Protein AF-A0A937PAY3-F1 (afdb_monomer)

Solvent-accessible surface area (backbone atoms only — not comparable to full-atom values): 8311 Å² total; per-residue (Å²): 112,71,70,60,52,52,49,50,52,53,52,52,50,52,52,52,52,51,51,54,50,53,52,52,51,53,51,51,52,53,53,63,60,43,54,63,54,51,50,54,50,48,53,50,50,52,54,50,46,60,60,71,66,47,72,76,73,49,71,65,56,50,46,52,55,50,48,52,52,52,61,75,62,52,90,72,55,71,69,59,56,50,47,53,54,50,47,47,32,46,76,43,68,42,56,68,49,78,88,72,65,28,39,46,73,48,84,58,52,79,69,41,81,44,78,52,99,93,46,76,42,80,45,70,50,76,55,78,68,44,77,59,68,58,71,67,42,52,57,71,53,107

Mean predicted aligned error: 16.46 Å

Radius of gyration: 37.21 Å; Cα contacts (8 Å, |Δi|>4): 87; chains: 1; bounding box: 74×44×97 Å

Sequence (142 aa):
MKELLTRIRRVGFMVVIGVCVIIYIGLGIVYLQQGPKQKDLEDKINKTMAVVSKPLPSMEQLQAKYDAVNEALEPMETPEALEVIVDIARDNGIDVEPEGGKFYINPPSAPKKTKMAQRTYSVLSFSNIRAQDDFDTVMNFI

Foldseek 3Di:
DVVVVVVVVVVVVVVVVVVVVVVVVVVVVVVVVVVVVVVVVVVVVVVVCVVVVPPDQPPVRVVVVVVVVVVVQPDDDPVVVVVVLLVLLVVLPFDPDVVVVQWDWDDWDQFDFDDDDPDTDGDIDTPPTGHDDDPVSVVSSD

pLDDT: mean 81.13, std 8.61, range [56.84, 93.94]

Secondary structure (DSSP, 8-state):
-HHHHHHHHHHHHHHHHHHHHHHHHHHHHHHHHHHHHHHHHHHHHHHHHHHHSSPPPPHHHHHHHHHHHHHHTSPPPHHHHHHHHHHHHHHTT----TTT-SEE-PPPPPPEEEEETTEEEEE------EE-S-HHHHHHH-

Structure (mmCIF, N/CA/C/O backbone):
data_AF-A0A937PAY3-F1
#
_entry.id   AF-A0A937PAY3-F1
#
loop_
_atom_site.group_PDB
_atom_site.id
_atom_site.type_symbol
_atom_site.label_atom_id
_atom_site.label_alt_id
_atom_site.label_comp_id
_atom_site.label_asym_id
_atom_site.label_entity_id
_atom_site.label_seq_id
_atom_site.pdbx_PDB_ins_code
_atom_site.Cartn_x
_atom_site.Cartn_y
_atom_site.Cartn_z
_atom_site.occupancy
_atom_site.B_iso_or_equiv
_atom_site.auth_seq_id
_atom_site.auth_comp_id
_atom_site.auth_asym_id
_atom_site.auth_atom_id
_atom_site.pdbx_PDB_model_num
ATOM 1 N N . MET A 1 1 ? 57.008 4.351 -70.977 1.00 56.84 1 MET A N 1
ATOM 2 C CA . MET A 1 1 ? 56.380 5.482 -70.244 1.00 56.84 1 MET A CA 1
ATOM 3 C C . MET A 1 1 ? 54.851 5.489 -70.298 1.00 56.84 1 MET A C 1
ATOM 5 O O . MET A 1 1 ? 54.254 5.623 -69.239 1.00 56.84 1 MET A O 1
ATOM 9 N N . LYS A 1 2 ? 54.200 5.319 -71.463 1.00 59.66 2 LYS A N 1
ATOM 10 C CA . LYS A 1 2 ? 52.723 5.348 -71.564 1.00 59.66 2 LYS A CA 1
ATOM 11 C C . LYS A 1 2 ? 52.016 4.273 -70.716 1.00 59.66 2 LYS A C 1
ATOM 13 O O . LYS A 1 2 ? 51.115 4.619 -69.967 1.00 59.66 2 LYS A O 1
ATOM 18 N N . GLU A 1 3 ? 52.473 3.018 -70.737 1.00 68.19 3 GLU A N 1
ATOM 19 C CA . GLU A 1 3 ? 51.842 1.934 -69.954 1.00 68.19 3 GLU A CA 1
ATOM 20 C C . GLU A 1 3 ? 51.925 2.115 -68.429 1.00 68.19 3 GLU A C 1
ATOM 22 O O . GLU A 1 3 ? 50.946 1.874 -67.724 1.00 68.19 3 GLU A O 1
ATOM 27 N N . LEU A 1 4 ? 53.064 2.588 -67.909 1.00 65.19 4 LEU A N 1
ATOM 28 C CA . LEU A 1 4 ? 53.240 2.873 -66.477 1.00 65.19 4 LEU A CA 1
ATOM 29 C C . LEU A 1 4 ? 52.293 3.984 -66.006 1.00 65.19 4 LEU A C 1
ATOM 31 O O . LEU A 1 4 ? 51.680 3.867 -64.947 1.00 65.19 4 LEU A O 1
ATOM 35 N N . LEU A 1 5 ? 52.115 5.023 -66.824 1.00 69.69 5 LEU A N 1
ATOM 36 C CA . LEU A 1 5 ? 51.231 6.148 -66.525 1.00 69.69 5 LEU A CA 1
ATOM 37 C C . LEU A 1 5 ? 49.752 5.725 -66.534 1.00 69.69 5 LEU A C 1
ATOM 39 O O . LEU A 1 5 ? 48.981 6.114 -65.657 1.00 69.69 5 LEU A O 1
ATOM 43 N N . THR A 1 6 ? 49.360 4.857 -67.472 1.00 74.38 6 THR A N 1
ATOM 44 C CA . THR A 1 6 ? 48.015 4.264 -67.517 1.00 74.38 6 THR A CA 1
ATOM 45 C C . THR A 1 6 ? 47.750 3.358 -66.312 1.00 74.38 6 THR A C 1
ATOM 47 O O . THR A 1 6 ? 46.650 3.379 -65.759 1.00 74.38 6 THR A O 1
ATOM 50 N N . ARG A 1 7 ? 48.757 2.602 -65.858 1.00 70.31 7 ARG A N 1
ATOM 51 C CA . ARG A 1 7 ? 48.654 1.735 -64.677 1.00 70.31 7 ARG A CA 1
ATOM 52 C C . ARG A 1 7 ? 48.508 2.543 -63.387 1.00 70.31 7 ARG A C 1
ATOM 54 O O . ARG A 1 7 ? 47.615 2.244 -62.602 1.00 70.31 7 ARG A O 1
ATOM 61 N N . ILE A 1 8 ? 49.298 3.605 -63.211 1.00 76.25 8 ILE A N 1
ATOM 62 C CA . ILE A 1 8 ? 49.190 4.522 -62.061 1.00 76.25 8 ILE A CA 1
ATOM 63 C C . ILE A 1 8 ? 47.820 5.210 -62.040 1.00 76.25 8 ILE A C 1
ATOM 65 O O . ILE A 1 8 ? 47.173 5.254 -60.997 1.00 76.25 8 ILE A O 1
ATOM 69 N N . ARG A 1 9 ? 47.320 5.668 -63.196 1.00 73.50 9 ARG A N 1
ATOM 70 C CA . ARG A 1 9 ? 45.983 6.274 -63.307 1.00 73.50 9 ARG A CA 1
ATOM 71 C C . ARG A 1 9 ? 44.867 5.295 -62.933 1.00 73.50 9 ARG A C 1
ATOM 73 O O . ARG A 1 9 ? 43.923 5.679 -62.252 1.00 73.50 9 ARG A O 1
ATOM 80 N N . ARG A 1 10 ? 44.975 4.032 -63.357 1.00 76.75 10 ARG A N 1
ATOM 81 C CA . ARG A 1 10 ? 43.986 2.988 -63.053 1.00 76.75 10 ARG A CA 1
ATOM 82 C C . ARG A 1 10 ? 44.006 2.599 -61.569 1.00 76.75 10 ARG A C 1
ATOM 84 O O . ARG A 1 10 ? 42.941 2.450 -60.981 1.00 76.75 10 ARG A O 1
ATOM 91 N N . VAL A 1 11 ? 45.190 2.499 -60.960 1.00 79.62 11 VAL A N 1
ATOM 92 C CA . VAL A 1 11 ? 45.344 2.225 -59.520 1.00 79.62 11 VAL A CA 1
ATOM 93 C C . VAL A 1 11 ? 44.827 3.399 -58.683 1.00 79.62 11 VAL A C 1
ATOM 95 O O . VAL A 1 11 ? 44.028 3.185 -57.778 1.00 79.62 11 VAL A O 1
ATOM 98 N N . GLY A 1 12 ? 45.189 4.639 -59.026 1.00 76.69 12 GLY A N 1
ATOM 99 C CA . GLY A 1 12 ? 44.692 5.833 -58.334 1.00 76.69 12 GLY A CA 1
ATOM 100 C C . GLY A 1 12 ? 43.169 5.975 -58.411 1.00 76.69 12 GLY A C 1
ATOM 101 O O . GLY A 1 12 ? 42.525 6.264 -57.408 1.00 76.69 12 GLY A O 1
ATOM 102 N N . PHE A 1 13 ? 42.571 5.687 -59.572 1.00 83.69 13 PHE A N 1
ATOM 103 C CA . PHE A 1 13 ? 41.115 5.691 -59.739 1.00 83.69 13 PHE A CA 1
ATOM 104 C C . PHE A 1 13 ? 40.418 4.623 -58.880 1.00 83.69 13 PHE A C 1
ATOM 106 O O . PHE A 1 13 ? 39.392 4.906 -58.265 1.00 83.69 13 PHE A O 1
ATOM 113 N N . MET A 1 14 ? 40.998 3.421 -58.773 1.00 82.12 14 MET A N 1
ATOM 114 C CA . MET A 1 14 ? 40.490 2.364 -57.888 1.00 82.12 14 MET A CA 1
ATOM 115 C C . MET A 1 14 ? 40.520 2.774 -56.413 1.00 82.12 14 MET A C 1
ATOM 117 O O . MET A 1 14 ? 39.558 2.519 -55.694 1.00 82.12 14 MET A O 1
ATOM 121 N N . VAL A 1 15 ? 41.594 3.435 -55.970 1.00 85.38 15 VAL A N 1
ATOM 122 C CA . VAL A 1 15 ? 41.718 3.914 -54.584 1.00 85.38 15 VAL A CA 1
ATOM 123 C C . VAL A 1 15 ? 40.662 4.975 -54.279 1.00 85.38 15 VAL A C 1
ATOM 125 O O . VAL A 1 15 ? 39.998 4.887 -53.250 1.00 85.38 15 VAL A O 1
ATOM 128 N N . VAL A 1 16 ? 40.445 5.934 -55.185 1.00 87.12 16 VAL A N 1
ATOM 129 C CA . VAL A 1 16 ? 39.418 6.977 -55.011 1.00 87.12 16 VAL A CA 1
ATOM 130 C C . VAL A 1 16 ? 38.018 6.366 -54.924 1.00 87.12 16 VAL A C 1
ATOM 132 O O . VAL A 1 16 ? 37.269 6.701 -54.009 1.00 87.12 16 VAL A O 1
ATOM 135 N N . ILE A 1 17 ? 37.679 5.423 -55.811 1.00 88.44 17 ILE A N 1
ATOM 136 C CA . ILE A 1 17 ? 36.394 4.710 -55.741 1.00 88.44 17 ILE A CA 1
ATOM 137 C C . ILE A 1 17 ? 36.265 3.954 -54.418 1.00 88.44 17 ILE A C 1
ATOM 139 O O . ILE A 1 17 ? 35.222 4.039 -53.774 1.00 88.44 17 ILE A O 1
ATOM 143 N N . GLY A 1 18 ? 37.318 3.254 -53.987 1.00 86.81 18 GLY A N 1
ATOM 144 C CA . GLY A 1 18 ? 37.326 2.538 -52.712 1.00 86.81 18 GLY A CA 1
ATOM 145 C C . GLY A 1 18 ? 37.018 3.456 -51.527 1.00 86.81 18 GLY A C 1
ATOM 146 O O . GLY A 1 18 ? 36.163 3.132 -50.706 1.00 86.81 18 GLY A O 1
ATOM 147 N N . VAL A 1 19 ? 37.640 4.637 -51.476 1.00 90.75 19 VAL A N 1
ATOM 148 C CA . VAL A 1 19 ? 37.378 5.639 -50.430 1.00 90.75 19 VAL A CA 1
ATOM 149 C C . VAL A 1 19 ? 35.935 6.146 -50.491 1.00 90.75 19 VAL A C 1
ATOM 151 O O . VAL A 1 19 ? 35.268 6.202 -49.458 1.00 90.75 19 VAL A O 1
ATOM 154 N N . CYS A 1 20 ? 35.412 6.455 -51.681 1.00 89.00 20 CYS A N 1
ATOM 155 C CA . CYS A 1 20 ? 34.021 6.886 -51.840 1.00 89.00 20 CYS A CA 1
ATOM 156 C C . CYS A 1 20 ? 33.021 5.824 -51.356 1.00 89.00 20 CYS A C 1
ATOM 158 O O . CYS A 1 20 ? 32.044 6.166 -50.692 1.00 89.00 20 CYS A O 1
ATOM 160 N N . VAL A 1 21 ? 33.277 4.543 -51.639 1.00 89.56 21 VAL A N 1
ATOM 161 C CA . VAL A 1 21 ? 32.423 3.431 -51.193 1.00 89.56 21 VAL A CA 1
ATOM 162 C C . VAL A 1 21 ? 32.447 3.292 -49.670 1.00 89.56 21 VAL A C 1
ATOM 164 O O . VAL A 1 21 ? 31.389 3.152 -49.060 1.00 89.56 21 VAL A O 1
ATOM 167 N N . ILE A 1 22 ? 33.619 3.394 -49.037 1.00 90.88 22 ILE A N 1
ATOM 168 C CA . ILE A 1 22 ? 33.740 3.327 -47.570 1.00 90.88 22 ILE A CA 1
ATOM 169 C C . ILE A 1 22 ? 32.962 4.470 -46.906 1.00 90.88 22 ILE A C 1
ATOM 171 O O . ILE A 1 22 ? 32.219 4.232 -45.953 1.00 90.88 22 ILE A O 1
ATOM 175 N N . ILE A 1 23 ? 33.082 5.695 -47.429 1.00 89.38 23 ILE A N 1
ATOM 176 C CA . ILE A 1 23 ? 32.335 6.857 -46.924 1.00 89.38 23 ILE A CA 1
ATOM 177 C C . ILE A 1 23 ? 30.826 6.624 -47.056 1.00 89.38 23 ILE A C 1
ATOM 179 O O . ILE A 1 23 ? 30.082 6.861 -46.105 1.00 89.38 23 ILE A O 1
ATOM 183 N N . TYR A 1 24 ? 30.369 6.126 -48.207 1.00 88.94 24 TYR A N 1
ATOM 184 C CA . TYR A 1 24 ? 28.949 5.875 -48.454 1.00 88.94 24 TYR A CA 1
ATOM 185 C C . TYR A 1 24 ? 28.371 4.814 -47.507 1.00 88.94 24 TYR A C 1
ATOM 187 O O . TYR A 1 24 ? 27.301 5.010 -46.932 1.00 88.94 24 TYR A O 1
ATOM 195 N N . ILE A 1 25 ? 29.108 3.722 -47.277 1.00 87.31 25 ILE A N 1
ATOM 196 C CA . ILE 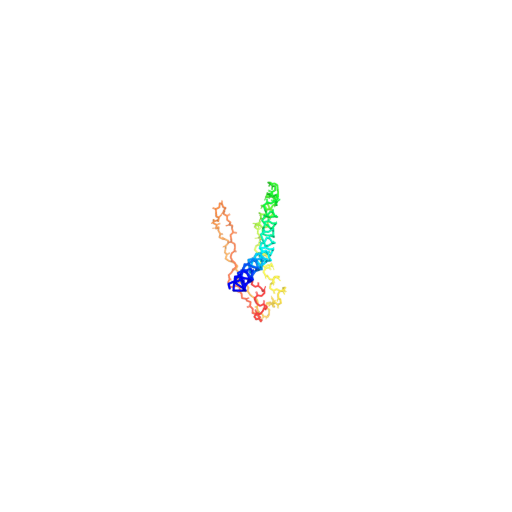A 1 25 ? 28.720 2.674 -46.323 1.00 87.31 25 ILE A CA 1
ATOM 197 C C . ILE A 1 25 ? 28.676 3.235 -44.896 1.00 87.31 25 ILE A C 1
ATOM 199 O O . ILE A 1 25 ? 27.709 2.992 -44.175 1.00 87.31 25 ILE A O 1
ATOM 203 N N . GLY A 1 26 ? 29.676 4.027 -44.496 1.00 87.12 26 GLY A N 1
ATOM 204 C CA . GLY A 1 26 ? 29.710 4.666 -43.179 1.00 87.12 26 GLY A CA 1
ATOM 205 C C . GLY A 1 26 ? 28.508 5.584 -42.940 1.00 87.12 26 GLY A C 1
ATOM 206 O O . GLY A 1 26 ? 27.850 5.483 -41.905 1.00 87.12 26 GLY A O 1
ATOM 207 N N . LEU A 1 27 ? 28.161 6.419 -43.923 1.00 85.69 27 LEU A N 1
ATOM 208 C CA . LEU A 1 27 ? 26.972 7.274 -43.860 1.00 85.69 27 LEU A CA 1
ATOM 209 C C . LEU A 1 27 ? 25.673 6.458 -43.818 1.00 85.69 27 LEU A C 1
ATOM 211 O O . LEU A 1 27 ? 24.770 6.803 -43.059 1.00 85.69 27 LEU A O 1
ATOM 215 N N . GLY A 1 28 ? 25.591 5.352 -44.563 1.00 84.12 28 GLY A N 1
ATOM 216 C CA . GLY A 1 28 ? 24.451 4.433 -44.519 1.00 84.12 28 GLY A CA 1
ATOM 217 C C . GLY A 1 28 ? 24.250 3.792 -43.141 1.00 84.12 28 GLY A C 1
ATOM 218 O O . GLY A 1 28 ? 23.127 3.744 -42.642 1.00 84.12 28 GLY A O 1
ATOM 219 N N . ILE A 1 29 ? 25.332 3.367 -42.479 1.00 84.12 29 ILE A N 1
ATOM 220 C CA . ILE A 1 29 ? 25.279 2.821 -41.111 1.00 84.12 29 ILE A CA 1
ATOM 221 C C . ILE A 1 29 ? 24.814 3.893 -40.123 1.00 84.12 29 ILE A C 1
ATOM 223 O O . ILE A 1 29 ? 23.940 3.631 -39.296 1.00 84.12 29 ILE A O 1
ATOM 227 N N . VAL A 1 30 ? 25.355 5.110 -40.224 1.00 78.75 30 VAL A N 1
ATOM 228 C CA . VAL A 1 30 ? 24.936 6.236 -39.379 1.00 78.75 30 VAL A CA 1
ATOM 229 C C . VAL A 1 30 ? 23.452 6.548 -39.588 1.00 78.75 30 VAL A C 1
ATOM 231 O O . VAL A 1 30 ? 22.729 6.732 -38.611 1.00 78.75 30 VAL A O 1
ATOM 234 N N . TYR A 1 31 ? 22.971 6.538 -40.832 1.00 78.38 31 TYR A N 1
ATOM 235 C CA . TYR A 1 31 ? 21.560 6.752 -41.155 1.00 78.38 31 TYR A CA 1
ATOM 236 C C . TYR A 1 31 ? 20.654 5.673 -40.539 1.00 78.38 31 TYR A C 1
ATOM 238 O O . TYR A 1 31 ? 19.657 5.992 -39.889 1.00 78.38 31 TYR A O 1
ATOM 246 N N . LEU A 1 32 ? 21.038 4.395 -40.640 1.00 77.31 32 LEU A N 1
ATOM 247 C CA . LEU A 1 32 ? 20.300 3.285 -40.023 1.00 77.31 32 LEU A CA 1
ATOM 248 C C . LEU A 1 32 ? 20.282 3.365 -38.488 1.00 77.31 32 LEU A C 1
ATOM 250 O O . LEU A 1 32 ? 19.281 3.016 -37.866 1.00 77.31 32 LEU A O 1
ATOM 254 N N . GLN A 1 33 ? 21.351 3.868 -37.867 1.00 75.06 33 GLN A N 1
ATOM 255 C CA . GLN A 1 33 ? 21.418 4.073 -36.416 1.00 75.06 33 GLN A CA 1
ATOM 256 C C . GLN A 1 33 ? 20.607 5.284 -35.924 1.00 75.06 33 GLN A C 1
ATOM 258 O O . GLN A 1 33 ? 20.275 5.351 -34.737 1.00 75.06 33 GLN A O 1
ATOM 263 N N . GLN A 1 34 ? 20.278 6.244 -36.794 1.00 70.69 34 GLN A N 1
ATOM 264 C CA . GLN A 1 34 ? 19.487 7.423 -36.425 1.00 70.69 34 GLN A CA 1
ATOM 265 C C . GLN A 1 34 ? 17.990 7.121 -36.300 1.00 70.69 34 GLN A C 1
ATOM 267 O O . GLN A 1 34 ? 17.346 7.675 -35.413 1.00 70.69 34 GLN A O 1
ATOM 272 N N . GLY A 1 35 ? 17.443 6.211 -37.112 1.00 74.62 35 GLY A N 1
ATOM 273 C CA . GLY A 1 35 ? 16.017 5.856 -37.079 1.00 74.62 35 GLY A CA 1
ATOM 274 C C . GLY A 1 35 ? 15.505 5.409 -35.696 1.00 74.62 35 GLY A C 1
ATOM 275 O O . GLY A 1 35 ? 14.522 5.968 -35.211 1.00 74.62 35 GLY A O 1
ATOM 276 N N . PRO A 1 36 ? 16.172 4.460 -35.007 1.00 74.94 36 PRO A N 1
ATOM 277 C CA . PRO A 1 36 ? 15.787 4.043 -33.657 1.00 74.94 36 PRO A CA 1
ATOM 278 C C . PRO A 1 36 ? 15.884 5.171 -32.622 1.00 74.94 36 PRO A C 1
ATOM 280 O O . PRO A 1 36 ? 15.023 5.287 -31.756 1.00 74.94 36 PRO A O 1
ATOM 283 N N . LYS A 1 37 ? 16.908 6.031 -32.730 1.00 68.44 37 LYS A N 1
ATOM 284 C CA . LYS A 1 37 ? 17.100 7.170 -31.818 1.00 68.44 37 LYS A CA 1
ATOM 285 C C . LYS A 1 37 ? 16.029 8.246 -32.004 1.00 68.44 37 LYS A C 1
ATOM 287 O O . LYS A 1 37 ? 15.602 8.842 -31.023 1.00 68.44 37 LYS A O 1
ATOM 292 N N . GLN A 1 38 ? 15.585 8.480 -33.240 1.00 70.06 38 GLN A N 1
ATOM 293 C CA . GLN A 1 38 ? 14.481 9.399 -33.529 1.00 70.06 38 GLN A CA 1
ATOM 294 C C . GLN A 1 38 ? 13.151 8.869 -32.978 1.00 70.06 38 GLN A C 1
ATOM 296 O O . GLN A 1 38 ? 12.435 9.626 -32.333 1.00 70.06 38 GLN A O 1
ATOM 301 N N . LYS A 1 39 ? 12.873 7.565 -33.127 1.00 73.81 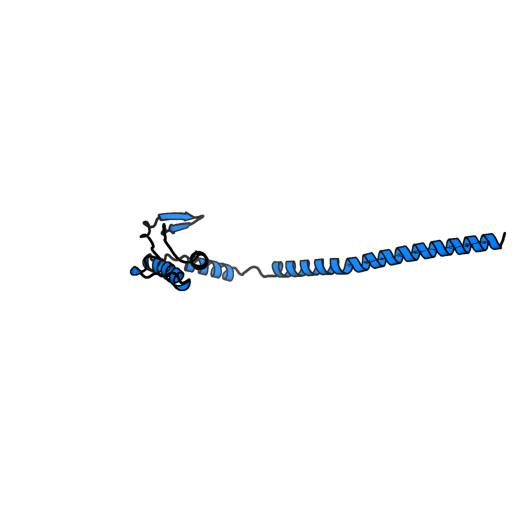39 LYS A N 1
ATOM 302 C CA . LYS A 1 39 ? 11.668 6.932 -32.563 1.00 73.81 39 LYS A CA 1
ATOM 303 C C . LYS A 1 39 ? 11.613 6.991 -31.033 1.00 73.81 39 LYS A C 1
ATOM 305 O O . LYS A 1 39 ? 10.582 7.347 -30.481 1.00 73.81 39 LYS A O 1
ATOM 310 N N . ASP A 1 40 ? 12.719 6.707 -30.342 1.00 78.62 40 ASP A N 1
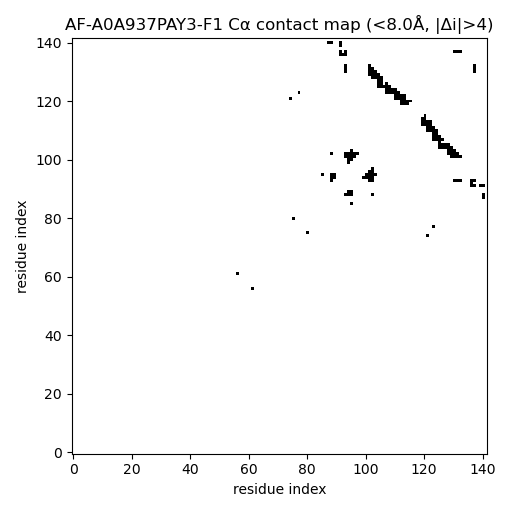ATOM 311 C CA . ASP A 1 40 ? 12.774 6.793 -28.870 1.00 78.62 40 ASP A CA 1
ATOM 312 C C . ASP A 1 40 ? 12.564 8.231 -28.358 1.00 78.62 40 ASP A C 1
ATOM 314 O O . ASP A 1 40 ? 11.907 8.452 -27.339 1.00 78.62 40 ASP A O 1
ATOM 318 N N . LEU A 1 41 ? 13.086 9.230 -29.080 1.00 75.06 41 LEU A N 1
ATOM 319 C CA . LEU A 1 41 ? 12.838 10.639 -28.772 1.00 75.06 41 LEU A CA 1
ATOM 320 C C . LEU A 1 41 ? 11.369 11.018 -28.989 1.00 75.06 41 LEU A C 1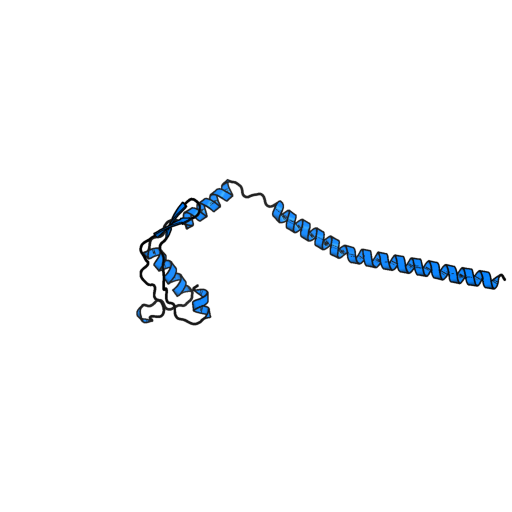
ATOM 322 O O . LEU A 1 41 ? 10.793 11.689 -28.137 1.00 75.06 41 LEU A O 1
ATOM 326 N N . GLU A 1 42 ? 10.755 10.567 -30.082 1.00 77.25 42 GLU A N 1
ATOM 327 C CA . GLU A 1 42 ? 9.340 10.807 -30.384 1.00 77.25 42 GLU A CA 1
ATOM 328 C C . GLU A 1 42 ? 8.418 10.169 -29.333 1.00 77.25 42 GLU A C 1
ATOM 330 O O . GLU A 1 42 ? 7.521 10.831 -28.812 1.00 77.25 42 GLU A O 1
ATOM 335 N N . ASP A 1 43 ? 8.702 8.936 -28.913 1.00 79.62 43 ASP A N 1
ATOM 336 C CA . ASP A 1 43 ? 7.959 8.258 -27.846 1.00 79.62 43 ASP A CA 1
ATOM 337 C C . ASP A 1 43 ? 8.080 8.980 -26.499 1.00 79.62 43 ASP A C 1
ATOM 339 O O . ASP A 1 43 ? 7.097 9.114 -25.761 1.00 79.62 43 ASP A O 1
ATOM 343 N N . LYS A 1 44 ? 9.278 9.472 -26.159 1.00 74.56 44 LYS A N 1
ATOM 344 C CA . LYS A 1 44 ? 9.495 10.267 -24.942 1.00 74.56 44 LYS A CA 1
ATOM 345 C C . LYS A 1 44 ? 8.738 11.585 -24.997 1.00 74.56 44 LYS A C 1
ATOM 347 O O . LYS A 1 44 ? 8.072 11.930 -24.024 1.00 74.56 44 LYS A O 1
ATOM 352 N N . ILE A 1 45 ? 8.784 12.283 -26.131 1.00 74.25 45 ILE A N 1
ATOM 353 C CA . ILE A 1 45 ? 8.030 13.522 -26.342 1.00 74.25 45 ILE A CA 1
ATOM 354 C C . ILE A 1 45 ? 6.530 13.253 -26.204 1.00 74.25 45 ILE A C 1
ATOM 356 O O . ILE A 1 45 ? 5.865 13.971 -25.465 1.00 74.25 45 ILE A O 1
ATOM 360 N N . ASN A 1 46 ? 6.005 12.194 -26.821 1.00 75.12 46 ASN A N 1
ATOM 361 C CA . ASN A 1 46 ? 4.587 11.838 -26.740 1.00 75.12 46 ASN A CA 1
ATOM 362 C C . ASN A 1 46 ? 4.151 11.498 -25.309 1.00 75.12 46 ASN A C 1
ATOM 364 O O . ASN A 1 46 ? 3.102 11.960 -24.859 1.00 75.12 46 ASN A O 1
ATOM 368 N N . LYS A 1 47 ? 4.967 10.754 -24.551 1.00 72.56 47 LYS A N 1
ATOM 369 C CA . LYS A 1 47 ? 4.703 10.465 -23.130 1.00 72.56 47 LYS A CA 1
ATOM 370 C C . LYS A 1 47 ? 4.722 11.729 -22.274 1.00 72.56 47 LYS A C 1
ATOM 372 O O . LYS A 1 47 ? 3.821 11.926 -21.462 1.00 72.56 47 LYS A O 1
ATOM 377 N N . THR A 1 48 ? 5.712 12.599 -22.462 1.00 71.25 48 THR A N 1
ATOM 378 C CA . THR A 1 48 ? 5.796 13.870 -21.735 1.00 71.25 48 THR A CA 1
ATOM 379 C C . THR A 1 48 ? 4.632 14.784 -22.097 1.00 71.25 48 THR A C 1
ATOM 381 O O . THR A 1 48 ? 3.992 15.330 -21.202 1.00 71.25 48 THR A O 1
ATOM 384 N N . MET A 1 49 ? 4.289 14.890 -23.380 1.00 64.19 49 MET A N 1
ATOM 385 C CA . MET A 1 49 ? 3.130 15.646 -23.842 1.00 64.19 49 MET A CA 1
ATOM 386 C C . MET A 1 49 ? 1.847 15.091 -23.240 1.00 64.19 49 MET A C 1
ATOM 388 O O . MET A 1 49 ? 1.063 15.883 -22.748 1.00 64.19 49 MET A O 1
ATOM 392 N N . ALA A 1 50 ? 1.642 13.775 -23.169 1.00 68.44 50 ALA A N 1
ATOM 393 C CA . ALA A 1 50 ? 0.459 13.187 -22.534 1.00 68.44 50 ALA A CA 1
ATOM 394 C C . ALA A 1 50 ? 0.333 13.529 -21.036 1.00 68.44 50 ALA A C 1
ATOM 396 O O . ALA A 1 50 ? -0.776 13.625 -20.517 1.00 68.44 50 ALA A O 1
ATOM 397 N N . VAL A 1 51 ? 1.449 13.729 -20.329 1.00 66.31 51 VAL A N 1
ATOM 398 C CA . VAL A 1 51 ? 1.443 14.149 -18.918 1.00 66.31 51 VAL A CA 1
ATOM 399 C C . VAL A 1 51 ? 1.232 15.658 -18.781 1.00 66.31 51 VAL A C 1
ATOM 401 O O . VAL A 1 51 ? 0.459 16.081 -17.930 1.00 66.31 51 VAL A O 1
ATOM 404 N N . VAL A 1 52 ? 1.874 16.467 -19.627 1.00 66.81 52 VAL A N 1
ATOM 405 C CA . VAL A 1 52 ? 1.779 17.939 -19.603 1.00 66.81 52 VAL A CA 1
ATOM 406 C C . VAL A 1 52 ? 0.434 18.438 -20.140 1.00 66.81 52 VAL A C 1
ATOM 408 O O . VAL A 1 52 ? -0.085 19.444 -19.669 1.00 66.81 52 VAL A O 1
ATOM 411 N N . SER A 1 53 ? -0.146 17.735 -21.113 1.00 63.66 53 SER A N 1
ATOM 412 C CA . SER A 1 53 ? -1.442 18.066 -21.718 1.00 63.66 53 SER A CA 1
ATOM 413 C C . SER A 1 53 ? -2.631 17.521 -20.938 1.00 63.66 53 SER A C 1
ATOM 415 O O . SER A 1 53 ? -3.765 17.877 -21.263 1.00 63.66 53 SER A O 1
ATOM 417 N N . LYS A 1 54 ? -2.409 16.705 -19.893 1.00 64.50 54 LYS A N 1
ATOM 418 C CA . LYS A 1 54 ? -3.476 16.433 -18.931 1.00 64.50 54 LYS A CA 1
ATOM 419 C C . LYS A 1 54 ? -3.875 17.773 -18.316 1.00 64.50 54 LYS A C 1
ATOM 421 O O . LYS A 1 54 ? -3.032 18.403 -17.674 1.00 64.50 54 LYS A O 1
ATOM 426 N N . PRO A 1 55 ? -5.124 18.225 -18.517 1.00 65.00 55 PRO A N 1
ATOM 427 C CA . PRO A 1 55 ? -5.571 19.462 -17.911 1.00 65.00 55 PRO A CA 1
ATOM 428 C C . PRO A 1 55 ? -5.391 19.330 -16.403 1.00 65.00 55 PRO A C 1
ATOM 430 O O . PRO A 1 55 ? -5.706 18.285 -15.822 1.00 65.00 55 PRO A O 1
ATOM 433 N N . LEU A 1 56 ? -4.841 20.377 -15.784 1.00 67.25 56 LEU A N 1
ATOM 434 C CA . LEU A 1 56 ? -4.818 20.460 -14.332 1.00 67.25 56 LEU A CA 1
ATOM 435 C C . LEU A 1 56 ? -6.251 20.214 -13.845 1.00 67.25 56 LEU A C 1
ATOM 437 O O . LEU A 1 56 ? -7.177 20.796 -14.423 1.00 67.25 56 LEU A O 1
ATOM 441 N N . PRO A 1 57 ? -6.449 19.330 -12.851 1.00 68.50 57 PRO A N 1
ATOM 442 C CA . PRO A 1 57 ? -7.777 19.094 -12.320 1.00 68.50 57 PRO A CA 1
ATOM 443 C C . PRO A 1 57 ? -8.398 20.437 -11.953 1.00 68.50 57 PRO A C 1
ATOM 445 O O . PRO A 1 57 ? -7.727 21.301 -11.381 1.00 68.50 57 PRO A O 1
ATOM 448 N N . SER A 1 58 ? -9.657 20.632 -12.341 1.00 77.75 58 SER A N 1
ATOM 449 C CA . SER A 1 58 ? -10.354 21.874 -12.022 1.00 77.75 58 SER A CA 1
ATOM 450 C C . SER A 1 58 ? -10.396 22.060 -10.505 1.00 77.75 58 SER A C 1
ATOM 452 O O . SER A 1 58 ? -10.295 21.097 -9.741 1.00 77.75 58 SER A O 1
ATOM 454 N N . MET A 1 59 ? -10.566 23.301 -10.052 1.00 73.88 59 MET A N 1
ATOM 455 C CA . MET A 1 59 ? -10.669 23.591 -8.620 1.00 73.88 59 MET A CA 1
ATOM 456 C C . MET A 1 59 ? -11.801 22.781 -7.964 1.00 73.88 59 MET A C 1
ATOM 458 O O . MET A 1 59 ? -11.628 22.294 -6.855 1.00 73.88 59 MET A O 1
ATOM 462 N N . GLU A 1 60 ? -12.892 22.527 -8.694 1.00 76.75 60 GLU A N 1
ATOM 463 C CA . GLU A 1 60 ? -13.987 21.638 -8.282 1.00 76.75 60 GLU A CA 1
ATOM 464 C C . GLU A 1 60 ? -13.561 20.170 -8.158 1.00 76.75 60 GLU A C 1
ATOM 466 O O . GLU A 1 60 ? -13.920 19.513 -7.191 1.00 76.75 60 GLU A O 1
ATOM 471 N N . GLN A 1 61 ? -12.764 19.637 -9.091 1.00 77.00 61 GLN A N 1
ATOM 472 C CA . GLN A 1 61 ? -12.251 18.261 -9.000 1.00 77.00 61 GLN A CA 1
ATOM 473 C C . GLN A 1 61 ? -11.249 18.095 -7.855 1.00 77.00 61 GLN A C 1
ATOM 475 O O . GLN A 1 61 ? -11.182 17.036 -7.231 1.00 77.00 61 GLN A O 1
ATOM 480 N N . LEU A 1 62 ? -10.450 19.130 -7.595 1.00 77.25 62 LEU A N 1
ATOM 481 C CA . LEU A 1 62 ? -9.532 19.169 -6.462 1.00 77.25 62 LEU A CA 1
ATOM 482 C C . LEU A 1 62 ? -10.297 19.233 -5.143 1.00 77.25 62 LEU A C 1
ATOM 484 O O . LEU A 1 62 ? -9.977 18.479 -4.229 1.00 77.25 62 LEU A O 1
ATOM 488 N N . GLN A 1 63 ? -11.324 20.080 -5.079 1.00 77.06 63 GLN A N 1
ATOM 489 C CA . GLN A 1 63 ? -12.199 20.200 -3.923 1.00 77.06 63 GLN A CA 1
ATOM 490 C C . GLN A 1 63 ? -12.966 18.898 -3.681 1.00 77.06 63 GLN A C 1
ATOM 492 O O . GLN A 1 63 ? -12.932 18.395 -2.574 1.00 77.06 63 GLN A O 1
ATOM 497 N N . ALA A 1 64 ? -13.530 18.266 -4.711 1.00 80.50 64 ALA A N 1
ATOM 498 C CA . ALA A 1 64 ? -14.229 16.988 -4.573 1.00 80.50 64 ALA A CA 1
ATOM 499 C C . ALA A 1 64 ? -13.309 15.866 -4.066 1.00 80.50 64 ALA A C 1
ATOM 501 O O . ALA A 1 64 ? -13.701 15.078 -3.212 1.00 80.50 64 ALA A O 1
ATOM 502 N N . LYS A 1 65 ? -12.060 15.798 -4.550 1.00 78.06 65 LYS A N 1
ATOM 503 C CA . LYS A 1 65 ? -11.065 14.852 -4.014 1.00 78.06 65 LYS A CA 1
ATOM 504 C C . LYS A 1 65 ? -10.690 15.171 -2.572 1.00 78.06 65 LYS A C 1
ATOM 506 O O . LYS A 1 65 ? -10.467 14.256 -1.788 1.00 78.06 65 LYS A O 1
ATOM 511 N N . TYR A 1 66 ? -10.584 16.453 -2.245 1.00 76.06 66 TYR A N 1
ATOM 512 C CA . TYR A 1 66 ? -10.301 16.906 -0.894 1.00 76.06 66 TYR A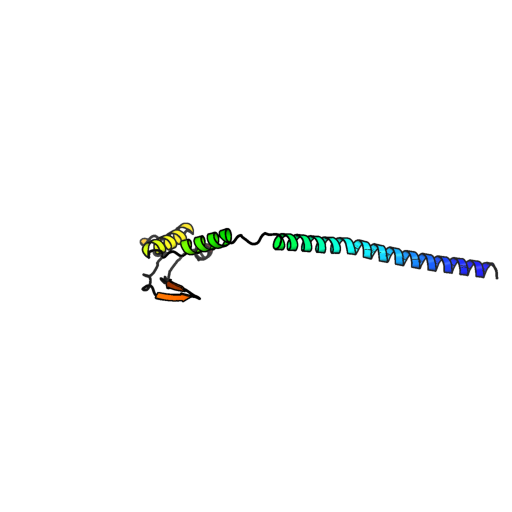 CA 1
ATOM 513 C C . TYR A 1 66 ? -11.444 16.555 0.061 1.00 76.06 66 TYR A C 1
ATOM 515 O O . TYR A 1 66 ? -11.191 15.982 1.115 1.00 76.06 66 TYR A O 1
ATOM 523 N N . ASP A 1 67 ? -12.682 16.838 -0.334 1.00 78.56 67 ASP A N 1
ATOM 524 C CA . ASP A 1 67 ? -13.895 16.571 0.430 1.00 78.56 67 ASP A CA 1
ATOM 525 C C . ASP A 1 67 ? -14.091 15.067 0.620 1.00 78.56 67 ASP A C 1
ATOM 527 O O . ASP A 1 67 ? -14.301 14.643 1.748 1.00 78.56 67 ASP A O 1
ATOM 531 N N . ALA A 1 68 ? -13.879 14.252 -0.420 1.00 75.69 68 ALA A N 1
ATOM 532 C CA . ALA A 1 68 ? -13.939 12.792 -0.317 1.00 75.69 68 ALA A CA 1
ATOM 533 C C . ALA A 1 68 ? -12.898 12.220 0.661 1.00 75.69 68 ALA A C 1
ATOM 535 O O . ALA A 1 68 ? -13.188 11.296 1.415 1.00 75.69 68 ALA A O 1
ATOM 536 N N . VAL A 1 69 ? -11.677 12.769 0.679 1.00 75.25 69 VAL A N 1
ATOM 537 C CA . VAL A 1 69 ? -10.661 12.384 1.676 1.00 75.25 69 VAL A CA 1
ATOM 538 C C . VAL A 1 69 ? -11.075 12.837 3.073 1.00 75.25 69 VAL A C 1
ATOM 540 O O . VAL A 1 69 ? -10.820 12.133 4.040 1.00 75.25 69 VAL A O 1
ATOM 543 N N . ASN A 1 70 ? -11.701 14.003 3.196 1.00 73.25 70 ASN A N 1
ATOM 544 C CA . ASN A 1 70 ? -12.157 14.527 4.476 1.00 73.25 70 ASN A CA 1
ATOM 545 C C . ASN A 1 70 ? -13.328 13.715 5.051 1.00 73.25 70 ASN A C 1
ATOM 547 O O . ASN A 1 70 ? -13.329 13.449 6.247 1.00 73.25 70 ASN A O 1
ATOM 551 N N . GLU A 1 71 ? -14.271 13.311 4.201 1.00 73.44 71 GLU A N 1
ATOM 552 C CA . GLU A 1 71 ? -15.398 12.428 4.523 1.00 73.44 71 GLU A CA 1
ATOM 553 C C . GLU A 1 71 ? -14.894 11.036 4.932 1.00 73.44 71 GLU A C 1
ATOM 555 O O . GLU A 1 71 ? -15.274 10.511 5.970 1.00 73.44 71 GLU A O 1
ATOM 560 N N . ALA A 1 72 ? -13.920 10.480 4.202 1.00 68.50 72 ALA A N 1
ATOM 561 C CA . ALA A 1 72 ? -13.270 9.222 4.582 1.00 68.50 72 ALA A CA 1
ATOM 562 C C . ALA A 1 72 ? -12.456 9.307 5.892 1.00 68.50 72 ALA A C 1
ATOM 564 O O . ALA A 1 72 ? -12.098 8.280 6.465 1.00 68.50 72 ALA A O 1
ATOM 565 N N . LEU A 1 73 ? -12.127 10.519 6.350 1.00 69.12 73 LEU A N 1
ATOM 566 C CA . LEU A 1 73 ? -11.439 10.785 7.616 1.00 69.12 73 LEU A CA 1
ATOM 567 C C . LEU A 1 73 ? -12.404 11.236 8.722 1.00 69.12 73 LEU A C 1
ATOM 569 O O . LEU A 1 73 ? -11.945 11.729 9.762 1.00 69.12 73 LEU A O 1
ATOM 573 N N . GLU A 1 74 ? -13.718 11.103 8.516 1.00 73.38 74 GLU A N 1
ATOM 574 C CA . GLU A 1 74 ? -14.682 11.339 9.581 1.00 73.38 74 GLU A CA 1
ATOM 575 C C . GLU A 1 74 ? -14.405 10.414 10.776 1.00 73.38 74 GLU A C 1
ATOM 577 O O . GLU A 1 74 ? -13.964 9.273 10.605 1.00 73.38 74 GLU A O 1
ATOM 582 N N . PRO A 1 75 ? -14.592 10.905 12.016 1.00 73.69 75 PRO A N 1
ATOM 583 C CA . PRO A 1 75 ? -14.373 10.088 13.199 1.00 73.69 75 PRO A CA 1
ATOM 584 C C . PRO A 1 75 ? -15.265 8.845 13.175 1.00 73.69 75 PRO A C 1
ATOM 586 O O . PRO A 1 75 ? -16.486 8.959 13.172 1.00 73.69 75 PRO A O 1
ATOM 589 N N . MET A 1 76 ? -14.637 7.673 13.202 1.00 80.06 76 MET A N 1
ATOM 590 C CA . MET A 1 76 ? -15.314 6.387 13.338 1.00 80.06 76 MET A CA 1
ATOM 591 C C . MET A 1 76 ? -15.442 6.013 14.815 1.00 80.06 76 MET A C 1
ATOM 593 O O . MET A 1 76 ? -14.519 6.243 15.610 1.00 80.06 76 MET A O 1
ATOM 597 N N . GLU A 1 77 ? -16.571 5.414 15.186 1.00 83.06 77 GLU A N 1
ATOM 598 C CA . GLU A 1 77 ? -16.775 4.925 16.544 1.00 83.06 77 GLU A CA 1
ATOM 599 C C . GLU A 1 77 ? -15.912 3.684 16.824 1.00 83.06 77 GLU A C 1
ATOM 601 O O . GLU A 1 77 ? -15.551 2.908 15.939 1.00 83.06 77 GLU A O 1
ATOM 606 N N . THR A 1 78 ? -15.554 3.472 18.093 1.00 83.38 78 THR A N 1
ATOM 607 C CA . THR A 1 78 ? -14.657 2.360 18.472 1.00 83.38 78 THR A CA 1
ATOM 608 C C . THR A 1 78 ? -15.184 0.970 18.075 1.00 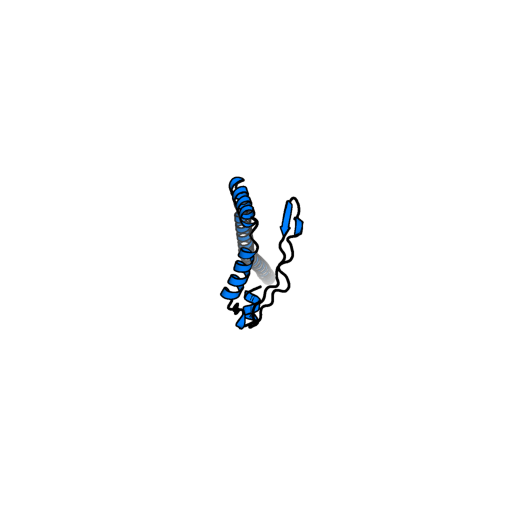83.38 78 THR A C 1
ATOM 610 O O . THR A 1 78 ? -14.377 0.168 17.603 1.00 83.38 78 THR A O 1
ATOM 613 N N . PRO A 1 79 ? -16.484 0.645 18.252 1.00 85.44 79 PRO A N 1
ATOM 614 C CA . PRO A 1 79 ? -17.021 -0.651 17.839 1.00 85.44 79 PRO A CA 1
ATOM 615 C C . PRO A 1 79 ? -16.939 -0.876 16.327 1.00 85.44 79 PRO A C 1
ATOM 617 O O . PRO A 1 79 ? -16.560 -1.962 15.908 1.00 85.44 79 PRO A O 1
ATOM 620 N N . GLU A 1 80 ? -17.211 0.157 15.531 1.00 86.25 80 GLU A N 1
ATOM 621 C CA . GLU A 1 80 ? -17.146 0.095 14.065 1.00 86.25 80 GLU A CA 1
ATOM 622 C C . GLU A 1 80 ? -15.709 -0.158 13.594 1.00 86.25 80 GLU A C 1
ATOM 624 O O . GLU A 1 80 ? -15.461 -1.026 12.762 1.00 86.25 80 GLU A O 1
ATOM 629 N N . ALA A 1 81 ? -14.728 0.523 14.195 1.00 86.38 81 ALA A N 1
ATOM 630 C CA . ALA A 1 81 ? -13.320 0.295 13.877 1.00 86.38 81 ALA A CA 1
ATOM 631 C C . ALA A 1 81 ? -12.861 -1.131 14.234 1.00 86.38 81 ALA A C 1
ATOM 633 O O . ALA A 1 81 ? -12.054 -1.721 13.516 1.00 86.38 81 ALA A O 1
ATOM 634 N N . LEU A 1 82 ? -13.365 -1.696 15.337 1.00 88.38 82 LEU A N 1
ATOM 635 C CA . LEU A 1 82 ? -13.093 -3.085 15.716 1.00 88.38 82 LEU A CA 1
ATOM 636 C C . LEU A 1 82 ? -13.729 -4.077 14.742 1.00 88.38 82 LEU A C 1
ATOM 638 O O . LEU A 1 82 ? -13.080 -5.056 14.385 1.00 88.38 82 LEU A O 1
ATOM 642 N N . GLU A 1 83 ? -14.963 -3.819 14.312 1.00 90.31 83 GLU A N 1
ATOM 643 C CA . GLU A 1 83 ? -15.674 -4.639 13.330 1.00 90.31 83 GLU A CA 1
ATOM 644 C C . GLU A 1 83 ? -14.911 -4.689 12.006 1.00 90.31 83 GLU A C 1
ATOM 646 O O . GLU A 1 83 ? -14.613 -5.777 11.530 1.00 90.31 83 GLU A O 1
ATOM 651 N N . VAL A 1 84 ? -14.443 -3.542 11.502 1.00 90.00 84 VAL A N 1
ATOM 652 C CA . VAL A 1 84 ? -13.606 -3.481 10.292 1.00 90.00 84 VAL A CA 1
ATOM 653 C C . VAL A 1 84 ? -12.343 -4.336 10.431 1.00 90.00 84 VAL A C 1
ATOM 655 O O . VAL A 1 84 ? -12.007 -5.093 9.525 1.00 90.00 84 VAL A O 1
ATOM 658 N N . ILE A 1 85 ? -11.635 -4.253 11.562 1.00 90.25 85 ILE A N 1
ATOM 659 C CA . ILE A 1 85 ? -10.416 -5.049 11.779 1.00 90.25 85 ILE A CA 1
ATOM 660 C C . ILE A 1 85 ? -10.742 -6.555 11.824 1.00 90.25 85 ILE A C 1
ATOM 662 O O . ILE A 1 85 ? -9.988 -7.365 11.281 1.00 90.25 85 ILE A O 1
ATOM 666 N N . VAL A 1 86 ? -11.846 -6.937 12.472 1.00 92.00 86 VAL A N 1
ATOM 667 C CA . VAL A 1 86 ? -12.305 -8.333 12.560 1.00 92.00 86 VAL A CA 1
ATOM 668 C C . VAL A 1 86 ? -12.742 -8.860 11.193 1.00 92.00 86 VAL A C 1
ATOM 670 O O . VAL A 1 86 ? -12.418 -9.996 10.854 1.00 92.00 86 VAL A O 1
ATOM 673 N N . ASP A 1 87 ? -13.437 -8.050 10.401 1.00 93.25 87 ASP A N 1
ATOM 674 C CA . ASP A 1 87 ? -13.885 -8.421 9.062 1.00 93.25 87 ASP A CA 1
ATOM 675 C C . ASP A 1 87 ? -12.697 -8.612 8.119 1.00 93.25 87 ASP A C 1
ATOM 677 O O . ASP A 1 87 ? -12.631 -9.632 7.442 1.00 93.25 87 ASP A O 1
ATOM 681 N N . ILE A 1 88 ? -11.689 -7.733 8.166 1.00 92.81 88 ILE A N 1
ATOM 682 C CA . ILE A 1 88 ? -10.441 -7.922 7.409 1.00 92.81 88 ILE A CA 1
ATOM 683 C C . ILE A 1 88 ? -9.758 -9.236 7.812 1.00 92.81 88 ILE A C 1
ATOM 685 O O . ILE A 1 88 ? -9.299 -9.978 6.945 1.00 92.81 88 ILE A O 1
ATOM 689 N N . ALA A 1 89 ? -9.689 -9.560 9.107 1.00 91.56 89 ALA A N 1
ATOM 690 C CA . ALA A 1 89 ? -9.112 -10.827 9.561 1.00 91.56 89 ALA A CA 1
ATOM 691 C C . ALA A 1 89 ? -9.890 -12.034 9.010 1.00 91.56 89 ALA A C 1
ATOM 693 O O . ALA A 1 89 ? -9.286 -12.956 8.459 1.00 91.56 89 ALA A O 1
ATOM 694 N N . ARG A 1 90 ? -11.225 -11.996 9.095 1.00 93.00 90 ARG A N 1
ATOM 695 C CA . ARG A 1 90 ? -12.109 -13.059 8.601 1.00 93.00 90 ARG A CA 1
ATOM 696 C C . ARG A 1 90 ? -12.003 -13.238 7.086 1.00 93.00 90 ARG A C 1
ATOM 698 O O . ARG A 1 90 ? -11.891 -14.369 6.621 1.00 93.00 90 ARG A O 1
ATOM 705 N N . ASP A 1 91 ? -12.004 -12.144 6.331 1.00 93.94 91 ASP A N 1
ATOM 706 C CA . ASP A 1 91 ? -11.924 -12.152 4.866 1.00 93.94 91 ASP A CA 1
ATOM 707 C C . ASP A 1 91 ? -10.587 -12.708 4.366 1.00 93.94 91 ASP A C 1
ATOM 709 O O . ASP A 1 91 ? -10.526 -13.346 3.314 1.00 93.94 91 ASP A O 1
ATOM 713 N N . ASN A 1 92 ? -9.522 -12.525 5.149 1.00 91.44 92 ASN A N 1
ATOM 714 C CA . ASN A 1 92 ? -8.214 -13.115 4.882 1.00 91.44 92 ASN A CA 1
ATOM 715 C C . ASN A 1 92 ? -8.082 -14.564 5.375 1.00 91.44 92 ASN A C 1
ATOM 717 O O . ASN A 1 92 ? -7.048 -15.179 5.146 1.00 91.44 92 ASN A O 1
ATOM 721 N N . GLY A 1 93 ? -9.118 -15.135 5.997 1.00 89.94 93 GLY A N 1
ATOM 722 C CA . GLY A 1 93 ? -9.149 -16.536 6.424 1.00 89.94 93 GLY A CA 1
ATOM 723 C C . GLY A 1 93 ? -8.657 -16.792 7.849 1.00 89.94 93 GLY A C 1
ATOM 724 O O . GLY A 1 93 ? -8.549 -17.951 8.243 1.00 89.94 93 GLY A O 1
ATOM 725 N N . ILE A 1 94 ? -8.396 -15.744 8.636 1.00 92.06 94 ILE A N 1
ATOM 726 C CA . ILE A 1 94 ? -8.025 -15.885 10.046 1.00 92.06 94 ILE A CA 1
ATOM 727 C C . ILE A 1 94 ? -9.274 -16.238 10.855 1.00 92.06 94 ILE A C 1
ATOM 729 O O . ILE A 1 94 ? -10.312 -15.581 10.759 1.00 92.06 94 ILE A O 1
ATOM 733 N N . ASP A 1 95 ? -9.156 -17.259 11.699 1.00 91.50 95 ASP A N 1
ATOM 734 C CA . ASP A 1 95 ? -10.204 -17.633 12.646 1.00 91.50 95 ASP A CA 1
ATOM 735 C C . ASP A 1 95 ? -10.371 -16.561 13.738 1.00 91.50 95 ASP A C 1
ATOM 737 O O . ASP A 1 95 ? -9.485 -16.341 14.572 1.00 91.50 95 ASP A O 1
ATOM 741 N N . VAL A 1 96 ? -11.525 -15.894 13.715 1.00 90.88 96 VAL A N 1
ATOM 742 C CA . VAL A 1 96 ? -11.908 -14.838 14.662 1.00 90.88 96 VAL A CA 1
ATOM 743 C C . VAL A 1 96 ? -12.798 -15.344 15.799 1.00 90.88 96 VAL A C 1
ATOM 745 O O . VAL A 1 96 ? -13.240 -14.545 16.628 1.00 90.88 96 VAL A O 1
ATOM 748 N N . GLU A 1 97 ? -13.087 -16.648 15.857 1.00 90.69 97 GLU A N 1
ATOM 749 C CA . GLU A 1 97 ? -13.898 -17.212 16.929 1.00 90.69 97 GLU A CA 1
ATOM 750 C C . GLU A 1 97 ? -13.149 -17.134 18.273 1.00 90.69 97 GLU A C 1
ATOM 752 O O . GLU A 1 97 ? -11.982 -17.534 18.369 1.00 90.69 97 GLU A O 1
ATOM 757 N N . PRO A 1 98 ? -13.804 -16.666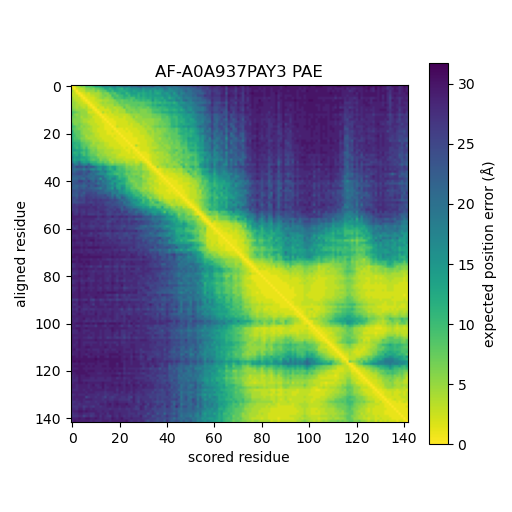 19.356 1.00 83.44 98 PRO A N 1
ATOM 758 C CA . PRO A 1 98 ? -13.167 -16.569 20.671 1.00 83.44 98 PRO A CA 1
ATOM 759 C C . PRO A 1 98 ? -12.619 -17.906 21.183 1.00 83.44 98 PRO A C 1
ATOM 761 O O . PRO A 1 98 ? -11.645 -17.930 21.933 1.00 83.44 98 PRO A O 1
ATOM 764 N N . GLU A 1 99 ? -13.249 -19.013 20.782 1.00 85.75 99 GLU A N 1
ATOM 765 C CA . GLU A 1 99 ? -12.884 -20.374 21.182 1.00 85.75 99 GLU A CA 1
ATOM 766 C C . GLU A 1 99 ? -11.599 -20.860 20.499 1.00 85.75 99 GLU A C 1
ATOM 768 O O . GLU A 1 99 ? -10.817 -21.591 21.110 1.00 85.75 99 GLU A O 1
ATOM 773 N N . GLY A 1 100 ? -11.350 -20.419 19.261 1.00 81.25 100 GLY A N 1
ATOM 774 C CA . GLY A 1 100 ? -10.157 -20.770 18.491 1.00 81.25 100 GLY A CA 1
ATOM 775 C C . GLY A 1 100 ? -8.891 -20.073 18.992 1.00 81.25 100 GLY A C 1
ATOM 776 O O . GLY A 1 100 ? -7.784 -20.579 18.805 1.00 81.25 100 GLY A O 1
ATOM 777 N N . GLY A 1 101 ? -9.034 -18.916 19.652 1.00 85.38 101 GLY A N 1
ATOM 778 C CA . GLY A 1 101 ? -7.931 -18.177 20.278 1.00 85.38 101 GLY A CA 1
ATOM 779 C C . GLY A 1 101 ? -6.854 -17.673 19.306 1.00 85.38 101 GLY A C 1
ATOM 780 O O . GLY A 1 101 ? -5.796 -17.224 19.752 1.00 85.38 101 GLY A O 1
ATOM 781 N N . LYS A 1 102 ? -7.104 -17.751 17.993 1.00 88.50 102 LYS A N 1
ATOM 782 C CA . LYS A 1 102 ? -6.151 -17.382 16.938 1.00 88.50 102 LYS A CA 1
ATOM 783 C C . LYS A 1 102 ? -6.122 -15.888 16.646 1.00 88.50 102 LYS A C 1
ATOM 785 O O . LYS A 1 102 ? -5.104 -15.386 16.175 1.00 88.50 102 LYS A O 1
ATOM 790 N N . PHE A 1 103 ? -7.198 -15.175 16.957 1.00 92.06 103 PHE A N 1
ATOM 791 C CA . PHE A 1 103 ? -7.293 -13.736 16.779 1.00 92.06 103 PHE A CA 1
ATOM 792 C C . PHE A 1 103 ? -7.692 -13.045 18.079 1.00 92.06 103 PHE A C 1
ATOM 794 O O . PHE A 1 103 ? -8.644 -13.440 18.750 1.00 92.06 103 PHE A O 1
ATOM 801 N N . TYR A 1 104 ? -6.951 -12.008 18.461 1.00 91.19 104 TYR A N 1
ATOM 802 C CA . TYR A 1 104 ? -7.214 -11.271 19.689 1.00 91.19 104 TYR A CA 1
ATOM 803 C C . TYR A 1 104 ? -6.761 -9.816 19.580 1.00 91.19 104 TYR A C 1
ATOM 805 O O . TYR A 1 104 ? -5.588 -9.522 19.334 1.00 91.19 104 TYR A O 1
ATOM 813 N N . ILE A 1 105 ? -7.688 -8.895 19.841 1.00 89.25 105 ILE A N 1
ATOM 814 C CA . ILE A 1 105 ? -7.432 -7.456 19.903 1.00 89.25 105 ILE A CA 1
ATOM 815 C C . ILE A 1 105 ? -7.540 -7.022 21.364 1.00 89.25 105 ILE A C 1
ATOM 817 O O . ILE A 1 105 ? -8.575 -7.199 22.005 1.00 89.25 105 ILE A O 1
ATOM 821 N N . ASN A 1 106 ? -6.473 -6.431 21.903 1.00 87.06 106 ASN A N 1
ATOM 822 C CA . ASN A 1 106 ? -6.558 -5.798 23.215 1.00 87.06 106 ASN A CA 1
ATOM 823 C C . ASN A 1 106 ? -7.467 -4.563 23.159 1.00 87.06 106 ASN A C 1
ATOM 825 O O . ASN A 1 106 ? -7.430 -3.841 22.159 1.00 87.06 106 ASN A O 1
ATOM 829 N N . PRO A 1 107 ? -8.205 -4.257 24.243 1.00 84.31 107 PRO A N 1
ATOM 830 C CA . PRO A 1 107 ? -8.984 -3.031 24.325 1.00 84.31 107 PRO A CA 1
ATOM 831 C C . PRO A 1 107 ? -8.133 -1.807 23.950 1.00 84.31 107 PRO A C 1
ATOM 833 O O . PRO A 1 107 ? -7.003 -1.676 24.441 1.00 84.31 107 PRO A O 1
ATOM 836 N N . PRO A 1 108 ? -8.635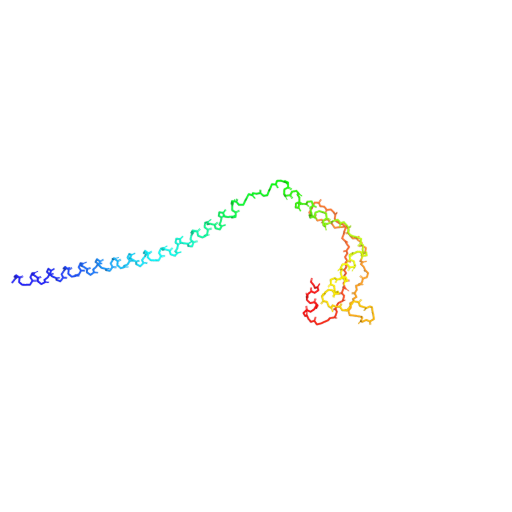 -0.921 23.071 1.00 85.19 108 PRO A N 1
ATOM 837 C CA . PRO A 1 108 ? -7.871 0.233 22.630 1.00 85.19 108 PRO A CA 1
ATOM 838 C C . PRO A 1 108 ? -7.596 1.182 23.797 1.00 85.19 108 PRO A C 1
ATOM 840 O O . PRO A 1 108 ? -8.371 1.299 24.748 1.00 85.19 108 PRO A O 1
ATOM 843 N N . SER A 1 109 ? -6.471 1.890 23.717 1.00 83.75 109 SER A N 1
ATOM 844 C CA . SER A 1 109 ? -6.180 2.964 24.671 1.00 83.75 109 SER A CA 1
ATOM 845 C C . SER A 1 109 ? -7.161 4.121 24.495 1.00 83.75 109 SER A C 1
ATOM 847 O O . SER A 1 109 ? -7.712 4.304 23.414 1.00 83.75 109 SER A O 1
ATOM 849 N N . ALA A 1 110 ? -7.319 4.960 25.523 1.00 82.75 110 ALA A N 1
ATOM 850 C CA . ALA A 1 110 ? -8.118 6.177 25.400 1.00 82.75 110 ALA A CA 1
ATOM 851 C C . ALA A 1 110 ? -7.647 7.038 24.202 1.00 82.75 110 ALA A C 1
ATOM 853 O O . ALA A 1 110 ? -6.429 7.145 23.987 1.00 82.75 110 ALA A O 1
ATOM 854 N N . PRO A 1 111 ? -8.573 7.668 23.449 1.00 83.50 111 PRO A N 1
ATOM 855 C CA . PRO A 1 111 ? -8.226 8.497 22.301 1.00 83.50 111 PRO A CA 1
ATOM 856 C C . PRO A 1 111 ? -7.224 9.588 22.682 1.00 83.50 111 PRO A C 1
ATOM 858 O O . PRO A 1 111 ? -7.401 10.305 23.672 1.00 83.50 111 PRO A O 1
ATOM 861 N N . LYS A 1 112 ? -6.169 9.742 21.883 1.00 84.25 112 LYS A N 1
ATOM 862 C CA . LYS A 1 112 ? -5.156 10.785 22.067 1.00 84.25 112 LYS A CA 1
ATOM 863 C C . LYS A 1 112 ? -5.305 11.841 20.989 1.00 84.25 112 LYS A C 1
ATOM 865 O O . LYS A 1 112 ? -5.407 11.532 19.807 1.00 84.25 112 LYS A O 1
ATOM 870 N N . LYS A 1 113 ? -5.270 13.110 21.392 1.00 85.62 113 LYS A N 1
ATOM 871 C CA . LYS A 1 113 ? -5.235 14.220 20.439 1.00 85.62 113 LYS A CA 1
ATOM 872 C C . LYS A 1 113 ? -3.826 14.358 19.875 1.00 85.62 113 LYS A C 1
ATOM 874 O O . LYS A 1 113 ? -2.897 14.672 20.615 1.00 85.62 113 LYS A O 1
ATOM 879 N N . THR A 1 114 ? -3.689 14.177 18.570 1.00 82.00 114 THR A N 1
ATOM 880 C CA . THR A 1 114 ? -2.424 14.323 17.850 1.00 82.00 114 THR A CA 1
ATOM 881 C C . THR A 1 114 ? -2.532 15.475 16.865 1.00 82.00 114 THR A C 1
ATOM 883 O O . THR A 1 114 ? -3.451 15.535 16.049 1.00 82.00 114 THR A O 1
ATOM 886 N N . LYS A 1 115 ? -1.582 16.409 16.927 1.00 82.38 115 LYS A N 1
ATOM 887 C CA . LYS A 1 115 ? -1.490 17.507 15.964 1.00 82.38 115 LYS A CA 1
ATOM 888 C C . LYS A 1 115 ? -0.708 17.031 14.741 1.00 82.38 115 LYS A C 1
ATOM 890 O O . LYS A 1 115 ? 0.470 16.710 14.865 1.00 82.38 115 LYS A O 1
ATOM 895 N N . MET A 1 116 ? -1.345 17.013 13.572 1.00 75.44 116 MET A N 1
ATOM 896 C CA . MET A 1 116 ? -0.689 16.733 12.294 1.00 75.44 116 MET A CA 1
ATOM 897 C C . MET A 1 116 ? -0.848 17.927 11.355 1.00 75.44 116 MET A C 1
ATOM 899 O O . MET A 1 116 ? -1.963 18.356 11.055 1.00 75.44 116 MET A O 1
ATOM 903 N N . ALA A 1 117 ? 0.288 18.474 10.913 1.00 76.50 117 ALA A N 1
ATOM 904 C CA . ALA A 1 117 ? 0.395 19.693 10.112 1.00 76.50 117 ALA A CA 1
ATOM 905 C C . ALA A 1 117 ? -0.435 20.868 10.674 1.00 76.50 117 ALA A C 1
ATOM 907 O O . ALA A 1 117 ? 0.025 21.591 11.559 1.00 76.50 117 ALA A O 1
ATOM 908 N N . GLN A 1 118 ? -1.655 21.055 10.164 1.00 69.94 118 GLN A N 1
ATOM 909 C CA . GLN A 1 118 ? -2.547 22.174 10.479 1.00 69.94 118 GLN A CA 1
ATOM 910 C C . GLN A 1 118 ? -3.801 21.764 11.268 1.00 69.94 118 GLN A C 1
ATOM 912 O O . GLN A 1 118 ? -4.571 22.635 11.666 1.00 69.94 118 GLN A O 1
ATOM 917 N N . ARG A 1 119 ? -4.020 20.465 11.518 1.00 70.31 119 ARG A N 1
ATOM 918 C CA . ARG A 1 119 ? -5.221 19.952 12.194 1.00 70.31 119 ARG A CA 1
ATOM 919 C C . ARG A 1 119 ? -4.877 19.101 13.411 1.00 70.31 119 ARG A C 1
ATOM 921 O O . ARG A 1 119 ? -3.795 18.525 13.516 1.00 70.31 119 ARG A O 1
ATOM 928 N N . THR A 1 120 ? -5.817 19.051 14.346 1.00 77.94 120 THR A N 1
ATOM 929 C CA . THR A 1 120 ? -5.753 18.181 15.520 1.00 77.94 120 THR A CA 1
ATOM 930 C C . THR A 1 120 ? -6.707 17.025 15.291 1.00 77.94 120 THR A C 1
ATOM 932 O O . THR A 1 120 ? -7.904 17.248 15.143 1.00 77.94 120 THR A O 1
ATOM 935 N N . TYR A 1 121 ? -6.175 15.810 15.279 1.00 78.75 121 TYR A N 1
ATOM 936 C CA . TYR A 1 121 ? -6.938 14.582 15.106 1.00 78.75 121 TYR A CA 1
ATOM 937 C C . TYR A 1 121 ? -7.095 13.881 16.449 1.00 78.75 121 TYR A C 1
ATOM 939 O O . TYR A 1 121 ? -6.187 13.921 17.282 1.00 78.75 121 TYR A O 1
ATOM 947 N N . SER A 1 122 ? -8.241 13.239 16.662 1.00 80.44 122 SER A N 1
ATOM 948 C CA . SER A 1 122 ? -8.406 12.273 17.745 1.00 80.44 122 SER A CA 1
ATOM 949 C C . SER A 1 122 ? -7.991 10.911 17.209 1.00 80.44 122 SER A C 1
ATOM 951 O O . SER A 1 122 ? -8.631 10.389 16.305 1.00 80.44 122 SER A O 1
ATOM 953 N N . VAL A 1 123 ? -6.889 10.367 17.713 1.00 83.19 123 VAL A N 1
ATOM 954 C CA . VAL A 1 123 ? -6.347 9.080 17.276 1.00 83.19 123 VAL A CA 1
ATOM 955 C C . VAL A 1 123 ? -6.652 8.044 18.346 1.00 83.19 123 VAL A C 1
ATOM 957 O O . VAL A 1 123 ? -6.204 8.174 19.489 1.00 83.19 123 VAL A O 1
ATOM 960 N N . LEU A 1 124 ? -7.394 7.009 17.968 1.00 86.00 124 LEU A N 1
ATOM 961 C CA . LEU A 1 124 ? -7.579 5.807 18.769 1.00 86.00 124 LEU A CA 1
ATOM 962 C C . LEU A 1 124 ? -6.535 4.773 18.339 1.00 86.00 124 LEU A C 1
ATOM 964 O O . LEU A 1 124 ? -6.427 4.450 17.160 1.00 86.00 124 LEU A O 1
ATOM 968 N N . SER A 1 125 ? -5.725 4.286 19.277 1.00 86.00 125 SER A N 1
ATOM 969 C CA . SER A 1 125 ? -4.660 3.328 18.966 1.00 86.00 125 SER A CA 1
ATOM 970 C C . SER A 1 125 ? -5.053 1.923 19.403 1.00 86.00 125 SER A C 1
ATOM 972 O O . SER A 1 125 ? -5.204 1.662 20.601 1.00 86.00 125 SER A O 1
ATOM 974 N N . PHE A 1 126 ? -5.133 1.017 18.432 1.00 87.75 126 PHE A N 1
ATOM 975 C CA . PHE A 1 126 ? -5.163 -0.424 18.656 1.00 87.75 126 PHE A CA 1
ATOM 976 C C . PHE A 1 126 ? -3.723 -0.934 18.685 1.00 87.75 126 PHE A C 1
ATOM 978 O O . PHE A 1 126 ? -2.910 -0.588 17.831 1.00 87.75 126 PHE A O 1
ATOM 985 N N . SER A 1 127 ? -3.371 -1.702 19.710 1.00 85.38 127 SER A N 1
ATOM 986 C CA . SER A 1 127 ? -2.005 -2.196 19.895 1.00 85.38 127 SER A CA 1
ATOM 987 C C . SER A 1 127 ? -2.028 -3.631 20.387 1.00 85.38 127 SER A C 1
ATOM 989 O O . SER A 1 127 ? -2.997 -4.059 21.014 1.00 85.38 127 SER A O 1
ATOM 991 N N . ASN A 1 128 ? -0.946 -4.365 20.120 1.00 87.12 128 ASN A N 1
ATOM 992 C CA . ASN A 1 128 ? -0.821 -5.773 20.494 1.00 87.12 128 ASN A CA 1
ATOM 993 C C . ASN A 1 128 ? -1.972 -6.634 19.942 1.00 87.12 128 ASN A C 1
ATOM 995 O O . ASN A 1 128 ? -2.490 -7.488 20.666 1.00 87.12 128 ASN A O 1
ATOM 999 N N . ILE A 1 129 ? -2.375 -6.377 18.692 1.00 89.56 129 ILE A N 1
ATOM 1000 C CA . ILE A 1 129 ? -3.252 -7.276 17.937 1.00 89.56 129 ILE A CA 1
ATOM 1001 C C . ILE A 1 129 ? -2.468 -8.567 17.708 1.00 89.56 129 ILE A C 1
ATOM 1003 O O . ILE A 1 129 ? -1.315 -8.529 17.276 1.00 89.56 129 ILE A O 1
ATOM 1007 N N . ARG A 1 130 ? -3.070 -9.699 18.059 1.00 90.44 130 ARG A N 1
ATOM 1008 C CA . ARG A 1 130 ? -2.494 -11.027 17.867 1.00 90.44 130 ARG A CA 1
ATOM 1009 C C . ARG A 1 130 ? -3.324 -11.746 16.821 1.00 90.44 130 ARG A C 1
ATOM 1011 O O . ARG A 1 130 ? -4.536 -11.835 16.968 1.00 90.44 130 ARG A O 1
ATOM 1018 N N . ALA A 1 131 ? -2.648 -12.247 15.803 1.00 91.88 131 ALA A N 1
ATOM 1019 C CA . ALA A 1 131 ? -3.206 -13.083 14.760 1.00 91.88 131 ALA A CA 1
ATOM 1020 C C . ALA A 1 131 ? -2.283 -14.291 14.592 1.00 91.88 131 ALA A C 1
ATOM 1022 O O . ALA A 1 131 ? -1.059 -14.135 14.603 1.00 91.88 131 ALA A O 1
ATOM 1023 N N . GLN A 1 132 ? -2.859 -15.481 14.477 1.00 91.50 132 GLN A N 1
ATOM 1024 C CA . GLN A 1 132 ? -2.124 -16.723 14.302 1.00 91.50 132 GLN A CA 1
ATOM 1025 C C . GLN A 1 132 ? -2.737 -17.527 13.162 1.00 91.50 132 GLN A C 1
ATOM 1027 O O . GLN A 1 132 ? -3.819 -18.080 13.313 1.00 91.50 132 GLN A O 1
ATOM 1032 N N . ASP A 1 133 ? -2.002 -17.644 12.062 1.00 92.31 133 ASP A N 1
ATOM 1033 C CA . ASP A 1 133 ? -2.293 -18.574 10.973 1.00 92.31 133 ASP A CA 1
ATOM 1034 C C . ASP A 1 133 ? -1.010 -18.866 10.173 1.00 92.31 133 ASP A C 1
ATOM 1036 O O . ASP A 1 133 ? 0.096 -18.582 10.654 1.00 92.31 133 ASP A O 1
ATOM 1040 N N . ASP A 1 134 ? -1.124 -19.455 8.983 1.00 92.69 134 ASP A N 1
ATOM 1041 C CA . ASP A 1 134 ? -0.003 -19.569 8.056 1.00 92.69 134 ASP A CA 1
ATOM 1042 C C . ASP A 1 134 ? 0.564 -18.194 7.646 1.00 92.69 134 ASP A C 1
ATOM 1044 O O . ASP A 1 134 ? -0.061 -17.142 7.803 1.00 92.69 134 ASP A O 1
ATOM 1048 N N . PHE A 1 135 ? 1.802 -18.204 7.149 1.00 91.94 135 PHE A N 1
ATOM 1049 C CA . PHE A 1 135 ? 2.538 -16.979 6.847 1.00 91.94 135 PHE A CA 1
ATOM 1050 C C . PHE A 1 135 ? 1.841 -16.106 5.798 1.00 91.94 135 PHE A C 1
ATOM 1052 O O . PHE A 1 135 ? 1.806 -14.889 5.970 1.00 91.94 135 PHE A O 1
ATOM 1059 N N . ASP A 1 136 ? 1.294 -16.708 4.741 1.00 92.94 136 ASP A N 1
ATOM 1060 C CA . ASP A 1 136 ? 0.672 -15.961 3.649 1.00 92.94 136 ASP A CA 1
ATOM 1061 C C . ASP A 1 136 ? -0.644 -15.337 4.128 1.00 92.94 136 ASP A C 1
ATOM 1063 O O . ASP A 1 136 ? -0.902 -14.161 3.875 1.00 92.94 136 ASP A O 1
ATOM 1067 N N . THR A 1 137 ? -1.425 -16.079 4.913 1.00 91.12 137 THR A N 1
ATOM 1068 C CA . THR A 1 137 ? -2.664 -15.602 5.542 1.00 91.12 137 THR A CA 1
ATOM 1069 C C . THR A 1 137 ? -2.420 -14.434 6.498 1.00 91.12 137 THR A C 1
ATOM 1071 O O . THR A 1 137 ? -3.075 -13.395 6.397 1.00 91.12 137 THR A O 1
ATOM 1074 N N . VAL A 1 138 ? -1.435 -14.549 7.397 1.00 90.81 138 VAL A N 1
ATOM 1075 C CA . VAL A 1 138 ? -1.093 -13.457 8.325 1.00 90.81 138 VAL A CA 1
ATOM 1076 C C . VAL A 1 138 ? -0.536 -12.247 7.573 1.00 90.81 138 VAL A C 1
ATOM 1078 O O . VAL A 1 138 ? -0.803 -11.117 7.972 1.00 90.81 138 VAL A O 1
ATOM 1081 N N . MET A 1 139 ? 0.215 -12.456 6.489 1.00 91.38 139 MET A N 1
ATOM 1082 C CA . MET A 1 139 ? 0.751 -11.358 5.684 1.00 91.38 139 MET A CA 1
ATOM 1083 C C . MET A 1 139 ? -0.340 -10.619 4.907 1.00 91.38 139 MET A C 1
ATOM 1085 O O . MET A 1 139 ? -0.274 -9.402 4.817 1.00 91.38 139 MET A O 1
ATOM 1089 N N . ASN A 1 140 ? -1.345 -11.321 4.378 1.00 89.44 140 ASN A N 1
ATOM 1090 C CA . ASN A 1 140 ? -2.460 -10.6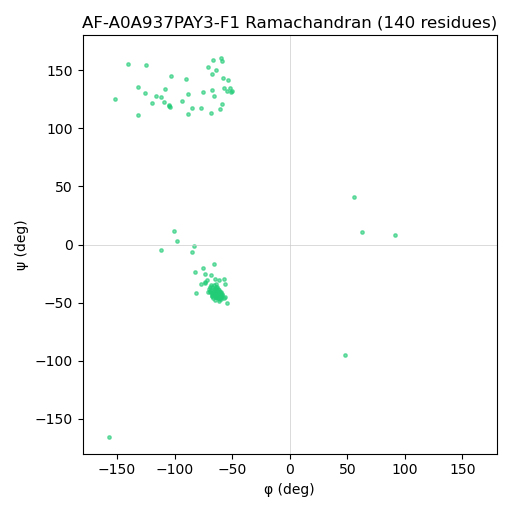91 3.660 1.00 89.44 140 ASN A CA 1
ATOM 1091 C C . ASN A 1 140 ? -3.376 -9.869 4.582 1.00 89.44 140 ASN A C 1
ATOM 1093 O O . ASN A 1 140 ? -4.023 -8.926 4.132 1.00 89.44 140 ASN A O 1
ATOM 1097 N N . PHE A 1 141 ? -3.423 -10.218 5.869 1.00 89.88 141 PHE A N 1
ATOM 1098 C CA . PHE A 1 141 ? -4.142 -9.456 6.888 1.00 89.88 141 PHE A CA 1
ATOM 1099 C C . PHE A 1 141 ? -3.477 -8.112 7.248 1.00 89.88 141 PHE A C 1
ATOM 1101 O O . PHE A 1 141 ? -4.185 -7.184 7.644 1.00 89.88 141 PHE A O 1
ATOM 1108 N N . ILE A 1 142 ? -2.143 -8.010 7.155 1.00 87.31 142 ILE A N 1
ATOM 1109 C CA . ILE A 1 142 ? -1.357 -6.806 7.505 1.00 87.31 142 ILE A CA 1
ATOM 1110 C C . ILE A 1 142 ? -1.417 -5.767 6.382 1.00 87.31 142 ILE A C 1
ATOM 1112 O O . ILE A 1 142 ? -1.637 -4.579 6.719 1.00 87.31 142 ILE A O 1
#